Protein AF-W1YH23-F1 (afdb_monomer_lite)

pLDDT: mean 88.16, std 12.13, range [47.34, 97.62]

Radius of gyration: 13.19 Å; chains: 1; bounding box: 32×26×34 Å

Secondary structure (DSSP, 8-state):
--TTTT----------TTS-HHHHHHHHHHHTTPEEEEEETTT--HHHHHHHHHHHHHHHHHH---EEEEEETGGG--

InterPro domains:
  IPR003959 ATPase, AAA-type, core [PF00004] (11-77)
  IPR027417 P-loop containing nucleoside triphosphate hydrolase [G3DSA:3.40.50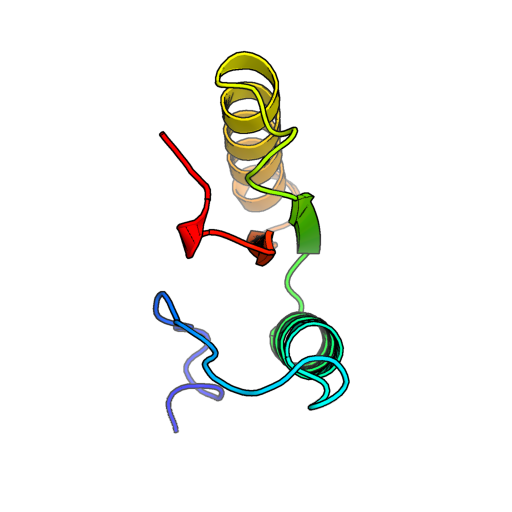.300] (1-78)
  IPR027417 P-loop containing nucleoside triphosphate hydrolase [SSF52540] (3-77)
  IPR051314 AAA ATPase RarA/MGS1/WRNIP1 [PTHR13779] (2-78)

Sequence (78 aa):
AMVEKDTIPSMLFYGPCGTGKTTLAGIIAKVSNSHFVNLNATNAGIGELRTIIEDARKRVRSLQQRTILFLDEIHRFN

Structure (mmCIF, N/CA/C/O backbone):
data_AF-W1YH23-F1
#
_entry.id   AF-W1YH23-F1
#
loop_
_atom_site.group_PDB
_atom_site.id
_atom_site.type_symbol
_atom_site.label_atom_id
_atom_site.label_alt_id
_atom_site.label_comp_id
_atom_site.label_asym_id
_atom_site.label_entity_id
_atom_site.label_seq_id
_atom_site.pdbx_PDB_ins_code
_atom_site.Cartn_x
_atom_site.Cartn_y
_atom_site.Cartn_z
_atom_site.occupancy
_atom_site.B_iso_or_equiv
_atom_site.auth_seq_id
_atom_site.auth_comp_id
_atom_site.auth_asym_id
_atom_site.auth_atom_id
_atom_site.pdbx_PDB_model_num
ATOM 1 N N . ALA A 1 1 ? -11.307 -18.858 1.598 1.00 47.34 1 ALA A N 1
ATOM 2 C CA . ALA A 1 1 ? -11.888 -17.860 2.520 1.00 47.34 1 ALA A CA 1
ATOM 3 C C . ALA A 1 1 ? -10.826 -17.170 3.409 1.00 47.34 1 ALA A C 1
ATOM 5 O O . ALA A 1 1 ? -10.959 -17.182 4.627 1.00 47.34 1 ALA A O 1
ATOM 6 N N . MET A 1 2 ? -9.757 -16.577 2.841 1.00 48.38 2 MET A N 1
ATOM 7 C CA . MET A 1 2 ? -8.816 -15.711 3.601 1.00 48.38 2 MET A CA 1
ATOM 8 C C . MET A 1 2 ? -9.199 -14.227 3.501 1.00 48.38 2 MET A C 1
ATOM 10 O O . MET A 1 2 ? -9.107 -13.506 4.486 1.00 48.38 2 MET A O 1
ATOM 14 N N . VAL A 1 3 ? -9.721 -13.802 2.344 1.00 51.94 3 VAL A N 1
ATOM 15 C CA . VAL A 1 3 ? -10.268 -12.448 2.136 1.00 51.94 3 VAL A CA 1
ATOM 16 C C . VAL A 1 3 ? -11.507 -12.210 3.011 1.00 51.94 3 VAL A C 1
ATOM 18 O O . VAL A 1 3 ? -11.642 -11.155 3.609 1.00 51.94 3 VAL A O 1
ATOM 21 N N . GLU A 1 4 ? -12.364 -13.222 3.173 1.00 51.91 4 GLU A N 1
ATOM 22 C CA . GLU A 1 4 ? -13.597 -13.143 3.981 1.00 51.91 4 GLU A CA 1
ATOM 23 C C . GLU A 1 4 ? -13.355 -13.150 5.497 1.00 51.91 4 GLU A C 1
ATOM 25 O O . GLU A 1 4 ? -14.225 -12.748 6.262 1.00 51.91 4 GLU A O 1
ATOM 30 N N . LYS A 1 5 ? -12.181 -13.610 5.949 1.00 54.72 5 LYS A N 1
ATOM 31 C CA . LYS A 1 5 ? -11.804 -13.632 7.374 1.00 54.72 5 LYS A CA 1
ATOM 32 C C . LYS A 1 5 ? -11.031 -12.386 7.800 1.00 54.72 5 LYS A C 1
ATOM 34 O O . LYS A 1 5 ? -10.415 -12.391 8.866 1.00 54.72 5 LYS A O 1
ATOM 39 N N . ASP A 1 6 ? -11.007 -11.365 6.943 1.00 59.47 6 ASP A N 1
ATOM 40 C CA . ASP A 1 6 ? -10.367 -10.068 7.167 1.00 59.47 6 ASP A CA 1
ATOM 41 C C . ASP A 1 6 ? -8.916 -10.183 7.671 1.00 59.47 6 ASP A C 1
ATOM 43 O O . ASP A 1 6 ? -8.396 -9.348 8.404 1.00 59.47 6 ASP A O 1
ATOM 47 N N . THR A 1 7 ? -8.239 -11.274 7.314 1.00 65.56 7 THR A N 1
ATOM 48 C CA . THR A 1 7 ? -6.859 -11.588 7.691 1.00 65.56 7 THR A CA 1
ATOM 49 C C . THR A 1 7 ? -6.058 -11.675 6.406 1.00 65.56 7 THR A C 1
ATOM 51 O O . THR A 1 7 ? -5.770 -12.751 5.889 1.00 65.56 7 THR A O 1
ATOM 54 N N . ILE A 1 8 ? -5.748 -10.502 5.850 1.00 77.06 8 ILE A N 1
ATOM 55 C CA . ILE A 1 8 ? -4.901 -10.388 4.664 1.00 77.06 8 ILE A CA 1
ATOM 56 C C . ILE A 1 8 ? -3.449 -10.623 5.098 1.00 77.06 8 ILE A C 1
ATOM 58 O O . ILE A 1 8 ? -2.921 -9.820 5.872 1.00 77.06 8 ILE A O 1
ATOM 62 N N . PRO A 1 9 ? -2.799 -11.708 4.645 1.00 85.12 9 PRO A N 1
ATOM 63 C CA . PRO A 1 9 ? -1.387 -11.927 4.914 1.00 85.12 9 PRO A CA 1
ATOM 64 C C . PRO A 1 9 ? -0.535 -10.960 4.083 1.00 85.12 9 PRO A C 1
ATOM 66 O O . PRO A 1 9 ? -0.997 -10.394 3.091 1.00 85.12 9 PRO A O 1
ATOM 69 N N . SER A 1 10 ? 0.741 -10.819 4.439 1.00 90.50 10 SER A N 1
ATOM 70 C CA . SER A 1 10 ? 1.713 -10.192 3.542 1.00 90.50 10 SER A CA 1
ATOM 71 C C . SER A 1 10 ? 1.775 -10.967 2.221 1.00 90.50 10 SER A C 1
ATOM 73 O O . SER A 1 10 ? 1.842 -12.196 2.221 1.00 90.50 10 SER A O 1
ATOM 75 N N . MET A 1 11 ? 1.748 -10.251 1.096 1.00 91.31 11 MET A N 1
ATOM 76 C CA . MET A 1 11 ? 1.723 -10.831 -0.249 1.00 91.31 11 MET A CA 1
ATOM 77 C C . MET A 1 11 ? 2.847 -10.255 -1.104 1.00 91.31 11 MET A C 1
ATOM 79 O O . MET A 1 11 ? 3.157 -9.069 -1.015 1.00 91.31 11 MET A O 1
ATOM 83 N N . LEU A 1 12 ? 3.405 -11.093 -1.977 1.00 91.69 12 LEU A N 1
ATOM 84 C CA . LEU A 1 12 ? 4.318 -10.683 -3.037 1.00 91.69 12 LEU A CA 1
ATOM 85 C C . LEU A 1 12 ? 3.626 -10.897 -4.382 1.00 91.69 12 LEU A C 1
ATOM 87 O O . LEU A 1 12 ? 3.279 -12.025 -4.731 1.00 91.69 12 LEU A O 1
ATOM 91 N N . PHE A 1 13 ? 3.443 -9.824 -5.148 1.00 91.94 13 PHE A N 1
ATOM 92 C CA . PHE A 1 13 ? 2.972 -9.933 -6.524 1.00 91.94 13 PHE A CA 1
ATOM 93 C C . PHE A 1 13 ? 4.160 -9.979 -7.477 1.00 91.94 13 PHE A C 1
ATOM 95 O O . PHE A 1 13 ? 4.977 -9.062 -7.514 1.00 91.94 13 PHE A O 1
ATOM 102 N N . TYR A 1 14 ? 4.226 -11.038 -8.279 1.00 90.62 14 TYR A N 1
ATOM 103 C CA . TYR A 1 14 ? 5.267 -11.238 -9.277 1.00 90.62 14 TYR A CA 1
ATOM 104 C C . TYR A 1 14 ? 4.664 -11.254 -10.681 1.00 90.62 14 TYR A C 1
ATOM 106 O O . TYR A 1 14 ? 3.623 -11.862 -10.921 1.00 90.62 14 TYR A O 1
ATOM 114 N N . GLY A 1 15 ? 5.317 -10.564 -11.610 1.00 90.56 15 GLY A N 1
ATOM 115 C CA . GLY A 1 15 ? 4.943 -10.550 -13.019 1.00 90.56 15 GLY A CA 1
ATOM 116 C C . GLY A 1 15 ? 5.488 -9.321 -13.753 1.00 90.56 15 GLY A C 1
ATOM 117 O O . GLY A 1 15 ? 5.890 -8.354 -13.095 1.00 90.56 15 GLY A O 1
ATOM 118 N N . PRO A 1 16 ? 5.476 -9.331 -15.098 1.00 89.62 16 PRO A N 1
ATOM 119 C CA . PRO A 1 16 ? 5.915 -8.213 -15.937 1.00 89.62 16 PRO A CA 1
ATOM 120 C C . PRO A 1 16 ? 5.267 -6.863 -15.587 1.00 89.62 16 PRO A C 1
ATOM 122 O O . PRO A 1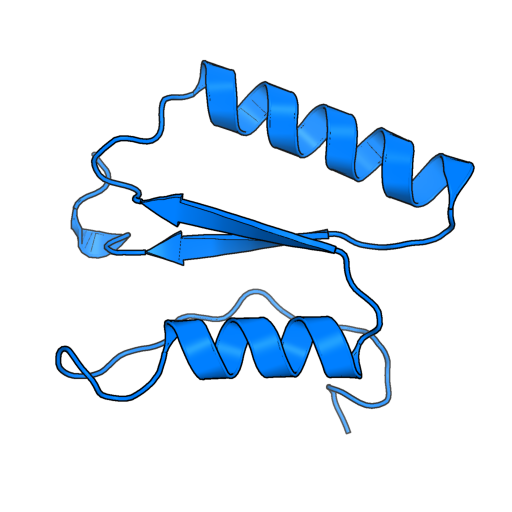 16 ? 4.242 -6.794 -14.901 1.00 89.62 16 PRO A O 1
ATOM 125 N N . CYS A 1 17 ? 5.847 -5.758 -16.061 1.00 85.56 17 CYS A N 1
ATOM 126 C CA . CYS A 1 17 ? 5.189 -4.452 -15.969 1.00 85.56 17 CYS A CA 1
ATOM 127 C C . CYS A 1 17 ? 3.820 -4.496 -16.679 1.00 85.56 17 CYS A C 1
ATOM 129 O O . CYS A 1 17 ? 3.661 -5.188 -17.681 1.00 85.56 17 CYS A O 1
ATOM 131 N N . GLY A 1 18 ? 2.817 -3.802 -16.136 1.00 88.06 18 GLY A N 1
ATOM 132 C CA . GLY A 1 18 ? 1.478 -3.748 -16.735 1.00 88.06 18 GLY A CA 1
ATOM 133 C C . GLY A 1 18 ? 0.548 -4.929 -16.426 1.00 88.06 18 GLY A C 1
ATOM 134 O O . GLY A 1 18 ? -0.609 -4.884 -16.823 1.00 88.06 18 GLY A O 1
ATOM 135 N N . THR A 1 19 ? 0.964 -5.941 -15.652 1.00 92.50 19 THR A N 1
ATOM 136 C CA . THR A 1 19 ? 0.079 -7.064 -15.256 1.00 92.50 19 THR A CA 1
ATOM 137 C C . THR A 1 19 ? -0.947 -6.729 -14.164 1.00 92.50 19 THR A C 1
ATOM 139 O O . THR A 1 19 ? -1.604 -7.621 -13.635 1.00 92.50 19 THR A O 1
ATOM 142 N N . GLY A 1 20 ? -1.085 -5.454 -13.787 1.00 92.88 20 GLY A N 1
ATOM 143 C CA . GLY A 1 20 ? -2.104 -5.014 -12.831 1.00 92.88 20 GLY A CA 1
ATOM 144 C C . GLY A 1 20 ? -1.807 -5.317 -11.358 1.00 92.88 20 GLY A C 1
ATOM 145 O O . GLY A 1 20 ? -2.731 -5.309 -10.554 1.00 92.88 20 GLY A O 1
ATOM 146 N N . LYS A 1 21 ? -0.545 -5.552 -10.967 1.00 94.56 21 LYS A N 1
ATOM 147 C CA . LYS A 1 21 ? -0.147 -5.834 -9.566 1.00 94.56 21 LYS A CA 1
ATOM 148 C C . LYS A 1 21 ? -0.650 -4.770 -8.580 1.00 94.56 21 LYS A C 1
ATOM 150 O O . LYS A 1 21 ? -1.312 -5.090 -7.597 1.00 94.56 21 LYS A O 1
ATOM 155 N N . THR A 1 22 ? -0.387 -3.502 -8.885 1.00 93.88 22 THR A N 1
ATOM 156 C CA . THR A 1 22 ? -0.814 -2.355 -8.072 1.00 93.88 22 THR A CA 1
ATOM 157 C C . THR A 1 22 ? -2.336 -2.218 -8.060 1.00 93.88 22 THR A C 1
ATOM 159 O O . THR A 1 22 ? -2.936 -1.957 -7.019 1.00 93.88 22 THR A O 1
ATOM 162 N N . THR A 1 23 ? -2.981 -2.465 -9.203 1.00 95.25 23 THR A N 1
ATOM 163 C CA . THR A 1 23 ? -4.443 -2.458 -9.326 1.00 95.25 23 THR A CA 1
ATOM 164 C C . THR A 1 23 ? -5.077 -3.529 -8.444 1.00 95.25 23 THR A C 1
ATOM 166 O O . THR A 1 23 ? -6.014 -3.238 -7.706 1.00 95.25 23 THR A O 1
ATOM 169 N N . LEU A 1 24 ? -4.540 -4.751 -8.465 1.00 94.38 24 LEU A N 1
ATOM 170 C CA . LEU A 1 24 ? -5.012 -5.853 -7.635 1.00 94.38 24 LEU A CA 1
ATOM 171 C C . LEU A 1 24 ? -4.842 -5.539 -6.143 1.00 94.38 24 LEU A C 1
ATOM 173 O O . LEU A 1 24 ? -5.768 -5.770 -5.369 1.00 94.38 24 LEU A O 1
ATOM 177 N N . ALA A 1 25 ? -3.711 -4.947 -5.747 1.00 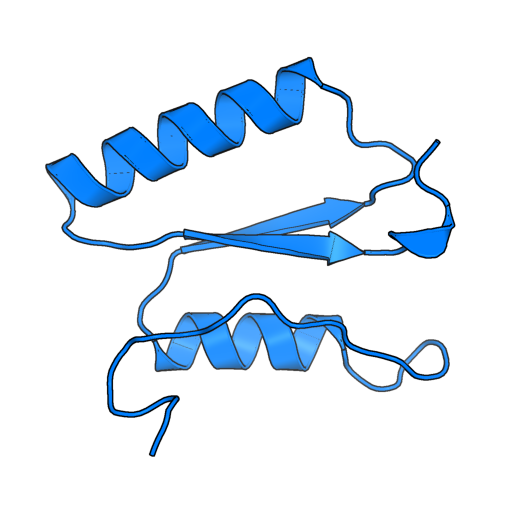93.88 25 ALA A N 1
ATOM 178 C CA . ALA A 1 25 ? -3.486 -4.488 -4.375 1.00 93.88 25 ALA A CA 1
ATOM 179 C C . ALA A 1 25 ? -4.563 -3.485 -3.917 1.00 93.88 25 ALA A C 1
ATOM 181 O O . ALA A 1 25 ? -5.128 -3.626 -2.831 1.00 93.88 25 ALA A O 1
ATOM 182 N N . GLY A 1 26 ? -4.890 -2.508 -4.770 1.00 95.12 26 GLY A N 1
ATOM 183 C CA . GLY A 1 26 ? -5.934 -1.519 -4.499 1.00 95.12 26 GLY A CA 1
ATOM 184 C C . GLY A 1 26 ? -7.337 -2.129 -4.423 1.00 95.12 26 GLY A C 1
ATOM 185 O O . GLY A 1 26 ? -8.129 -1.749 -3.559 1.00 95.12 26 GLY A O 1
ATOM 186 N N . ILE A 1 27 ? -7.642 -3.114 -5.275 1.00 94.88 27 ILE A N 1
ATOM 187 C CA . ILE A 1 27 ? -8.906 -3.863 -5.213 1.00 94.88 27 ILE A CA 1
ATOM 188 C C . ILE A 1 27 ? -9.010 -4.616 -3.885 1.00 94.88 27 ILE A C 1
ATOM 190 O O . ILE A 1 27 ? -10.042 -4.521 -3.225 1.00 94.88 27 ILE A O 1
ATOM 194 N N . ILE A 1 28 ? -7.948 -5.309 -3.464 1.00 92.50 28 ILE A N 1
ATOM 195 C CA . ILE A 1 28 ? -7.918 -6.028 -2.183 1.00 92.50 28 ILE A CA 1
ATOM 196 C C . ILE A 1 28 ? -8.183 -5.063 -1.025 1.00 92.50 28 ILE A C 1
ATOM 198 O O . ILE A 1 28 ? -9.058 -5.337 -0.211 1.00 92.50 28 ILE A O 1
ATOM 202 N N . ALA A 1 29 ? -7.507 -3.909 -0.998 1.00 94.00 29 ALA A N 1
ATOM 203 C CA . ALA A 1 29 ? -7.716 -2.897 0.036 1.00 94.00 29 ALA A CA 1
ATOM 204 C C . ALA A 1 29 ? -9.160 -2.383 0.078 1.00 94.00 29 ALA A C 1
ATOM 206 O O . ALA A 1 29 ? -9.732 -2.230 1.154 1.00 94.00 29 ALA A O 1
ATOM 207 N N . LYS A 1 30 ? -9.773 -2.158 -1.090 1.00 93.44 30 LYS A N 1
ATOM 208 C CA . LYS A 1 30 ? -11.175 -1.739 -1.181 1.00 93.44 30 LYS A CA 1
ATOM 209 C C . LYS A 1 30 ? -12.125 -2.816 -0.654 1.00 93.44 30 LYS A C 1
ATOM 211 O O . LYS A 1 30 ? -13.048 -2.492 0.087 1.00 93.44 30 LYS A O 1
ATOM 216 N N . VAL A 1 31 ? -11.903 -4.077 -1.027 1.00 92.56 31 VAL A N 1
ATOM 217 C CA . VAL A 1 31 ? -12.741 -5.212 -0.603 1.00 92.56 31 VAL A CA 1
ATOM 218 C C . VAL A 1 31 ? -12.625 -5.460 0.904 1.00 92.56 31 VAL A C 1
ATOM 220 O O . VAL A 1 31 ? -13.629 -5.771 1.535 1.00 92.56 31 VAL A O 1
ATOM 223 N N . SER A 1 32 ? -11.447 -5.257 1.499 1.00 89.75 32 SER A N 1
ATOM 224 C CA . SER A 1 32 ? -11.214 -5.398 2.945 1.00 89.75 32 SER A CA 1
ATOM 225 C C . SER A 1 32 ? -11.394 -4.107 3.747 1.00 89.75 32 SER A C 1
ATOM 227 O O . SER A 1 32 ? -10.874 -3.992 4.859 1.00 89.75 32 SER A O 1
ATOM 229 N N . ASN A 1 33 ? -12.036 -3.085 3.167 1.00 91.69 33 ASN A N 1
ATOM 230 C CA . ASN A 1 33 ? -12.241 -1.768 3.784 1.00 91.69 33 ASN A CA 1
ATOM 231 C C . ASN A 1 33 ? -10.970 -1.171 4.435 1.00 91.69 33 ASN A C 1
ATOM 233 O O . ASN A 1 33 ? -11.014 -0.498 5.467 1.00 91.69 33 ASN A O 1
ATOM 237 N N . SER A 1 34 ? -9.809 -1.448 3.853 1.00 93.50 34 SER A N 1
ATOM 238 C CA . SER A 1 34 ? -8.510 -1.047 4.374 1.00 93.50 34 SER A CA 1
ATOM 239 C C . SER A 1 34 ? -8.030 0.228 3.689 1.00 93.50 34 SER A C 1
ATOM 241 O O . SER A 1 34 ? -8.230 0.438 2.493 1.00 93.50 34 SER A O 1
ATOM 243 N N . HIS A 1 35 ? -7.355 1.088 4.443 1.00 96.06 35 HIS A N 1
ATOM 244 C CA . HIS A 1 35 ? -6.670 2.238 3.878 1.00 96.06 35 HIS A CA 1
ATOM 245 C C . HIS A 1 35 ? -5.474 1.772 3.049 1.00 96.06 35 HIS A C 1
ATOM 247 O O . HIS A 1 35 ? -4.646 1.002 3.529 1.00 96.06 35 HIS A O 1
ATOM 253 N N . PHE A 1 36 ? -5.383 2.229 1.807 1.00 96.62 36 PHE A N 1
ATOM 254 C CA . PHE A 1 36 ? -4.312 1.847 0.899 1.00 96.62 36 PHE A CA 1
ATOM 255 C C . PHE A 1 36 ? -3.241 2.934 0.849 1.00 96.62 36 PHE A C 1
ATOM 257 O O . PHE A 1 36 ? -3.550 4.092 0.570 1.00 96.62 36 PHE A O 1
ATOM 264 N N . VAL A 1 37 ? -1.991 2.549 1.092 1.00 96.50 37 VAL A N 1
ATOM 265 C CA . VAL A 1 37 ? -0.813 3.405 0.933 1.00 96.50 37 VAL A CA 1
ATOM 266 C C . VAL A 1 37 ? 0.105 2.740 -0.078 1.00 96.50 37 VAL A C 1
ATOM 268 O O . VAL A 1 37 ? 0.418 1.562 0.067 1.00 96.50 37 VAL A O 1
ATOM 271 N N . ASN A 1 38 ? 0.530 3.483 -1.095 1.00 94.38 38 ASN A N 1
ATOM 272 C CA . ASN A 1 38 ? 1.459 3.002 -2.112 1.00 94.38 38 ASN A CA 1
ATOM 273 C C . ASN A 1 38 ? 2.773 3.777 -2.005 1.00 94.38 38 ASN A C 1
ATOM 275 O O . ASN A 1 38 ? 2.753 5.006 -2.024 1.00 94.38 38 ASN A O 1
ATOM 279 N N . LEU A 1 39 ? 3.888 3.057 -1.918 1.00 93.44 39 LEU A N 1
ATOM 280 C CA . LEU A 1 39 ? 5.235 3.607 -1.975 1.00 93.44 39 LEU A CA 1
ATOM 281 C C . LEU A 1 39 ? 6.063 2.867 -3.021 1.00 93.44 39 LEU A C 1
ATOM 283 O O . LEU A 1 39 ? 5.976 1.648 -3.151 1.00 93.44 39 LEU A O 1
ATOM 287 N N . ASN A 1 40 ? 6.929 3.599 -3.716 1.00 90.06 40 ASN A N 1
ATOM 288 C CA . ASN A 1 40 ? 7.984 2.980 -4.506 1.00 90.06 40 ASN A CA 1
ATOM 289 C C . ASN A 1 40 ? 9.198 2.721 -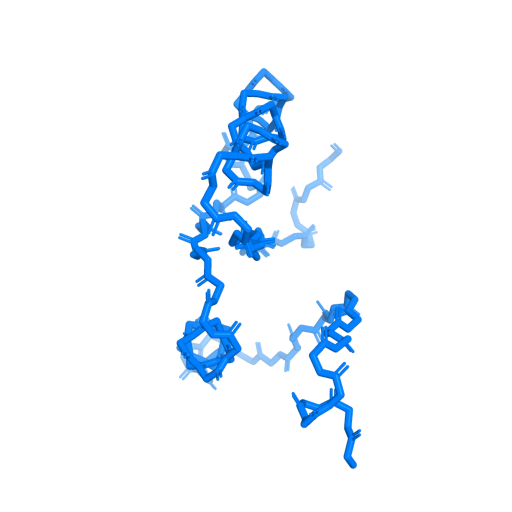3.604 1.00 90.06 40 ASN A C 1
ATOM 291 O O . ASN A 1 40 ? 9.757 3.659 -3.033 1.00 90.06 40 ASN A O 1
ATOM 295 N N . ALA A 1 41 ? 9.619 1.461 -3.503 1.00 87.56 41 ALA A N 1
ATOM 296 C CA . ALA A 1 41 ? 10.729 1.041 -2.661 1.00 87.56 41 ALA A CA 1
ATOM 297 C C . ALA A 1 41 ? 12.072 1.700 -3.030 1.00 87.56 41 ALA A C 1
ATOM 299 O O . ALA A 1 41 ? 12.909 1.867 -2.150 1.00 87.56 41 ALA A O 1
ATOM 300 N N . THR A 1 42 ? 12.287 2.128 -4.280 1.00 86.56 42 THR A N 1
ATOM 301 C CA . THR A 1 42 ? 13.533 2.820 -4.671 1.00 86.56 42 THR A CA 1
ATOM 302 C C . THR A 1 42 ? 13.667 4.206 -4.051 1.00 86.56 42 THR A C 1
ATOM 304 O O . THR A 1 42 ? 14.779 4.692 -3.863 1.00 86.56 42 THR A O 1
ATOM 307 N N . ASN A 1 43 ? 12.535 4.854 -3.770 1.00 84.06 43 ASN A N 1
ATOM 308 C CA . ASN A 1 43 ? 12.480 6.237 -3.297 1.00 84.06 43 ASN A CA 1
ATOM 309 C C . ASN A 1 43 ? 12.064 6.326 -1.822 1.00 84.06 43 ASN A C 1
ATOM 311 O O . ASN A 1 43 ? 12.195 7.387 -1.216 1.00 84.06 43 ASN A O 1
ATOM 315 N N . ALA A 1 44 ? 11.552 5.232 -1.253 1.00 84.19 44 ALA A N 1
ATOM 316 C CA . ALA A 1 44 ? 11.045 5.189 0.108 1.00 84.19 44 ALA A CA 1
ATOM 317 C C . ALA A 1 44 ? 12.187 5.247 1.132 1.00 84.19 44 ALA A C 1
ATOM 319 O O . ALA A 1 44 ? 13.017 4.343 1.232 1.00 84.19 44 ALA A O 1
ATOM 320 N N . GLY A 1 45 ? 12.194 6.302 1.946 1.00 87.50 45 GLY A N 1
ATOM 321 C CA . GLY A 1 45 ? 13.107 6.431 3.078 1.00 87.50 45 GLY A CA 1
ATOM 322 C C . GLY A 1 45 ? 12.568 5.773 4.353 1.00 87.50 45 GLY A C 1
ATOM 323 O O . GLY A 1 45 ? 11.360 5.692 4.578 1.00 87.50 45 GLY A O 1
ATOM 324 N N . ILE A 1 46 ? 13.468 5.393 5.270 1.00 89.62 46 ILE A N 1
ATOM 325 C CA . ILE A 1 46 ? 13.098 4.840 6.592 1.00 89.62 46 ILE A CA 1
ATOM 326 C C . ILE A 1 46 ? 12.205 5.812 7.384 1.00 89.62 46 ILE A C 1
ATOM 328 O O . ILE A 1 46 ? 11.313 5.379 8.113 1.00 89.62 46 ILE A O 1
ATOM 332 N N . GLY A 1 47 ? 12.432 7.123 7.251 1.00 92.38 47 GLY A N 1
ATOM 333 C CA . GLY A 1 47 ? 11.624 8.149 7.918 1.00 92.38 47 GLY A CA 1
ATOM 334 C C . GLY A 1 47 ? 10.165 8.150 7.456 1.00 92.38 47 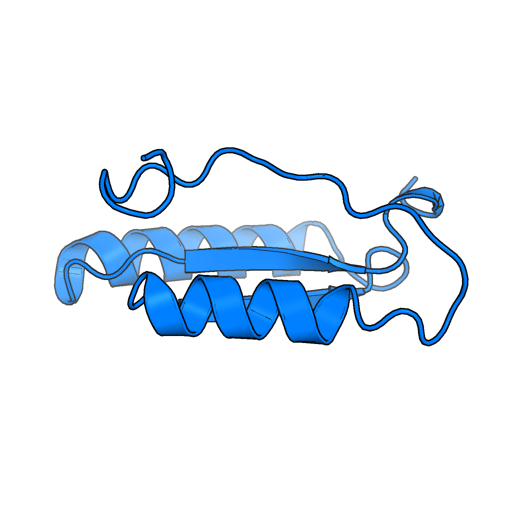GLY A C 1
ATOM 335 O O . GLY A 1 47 ? 9.265 8.121 8.289 1.00 92.38 47 GLY A O 1
ATOM 336 N N . GLU A 1 48 ? 9.933 8.101 6.144 1.00 91.75 48 GLU A N 1
ATOM 337 C CA . GLU A 1 48 ? 8.589 8.041 5.557 1.00 91.75 48 GLU A CA 1
ATOM 338 C C . GLU A 1 48 ? 7.852 6.763 5.980 1.00 91.75 48 GLU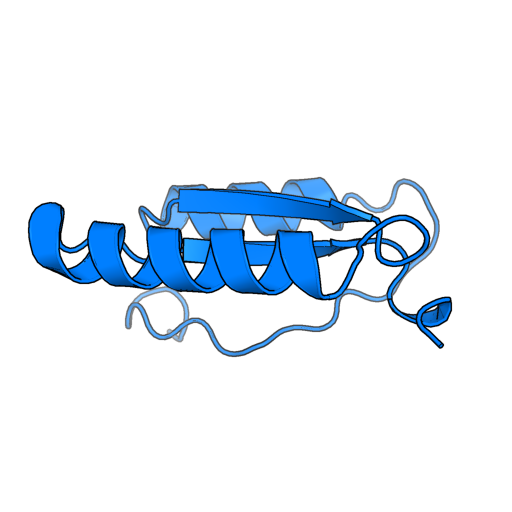 A C 1
ATOM 340 O O . GLU A 1 48 ? 6.700 6.817 6.417 1.00 91.75 48 GLU A O 1
ATOM 345 N N . LEU A 1 49 ? 8.550 5.621 5.955 1.00 91.94 49 LEU A N 1
ATOM 346 C CA . LEU A 1 49 ? 7.996 4.347 6.406 1.00 91.94 49 LEU A CA 1
ATOM 347 C C . LEU A 1 49 ? 7.554 4.401 7.877 1.00 91.94 49 LEU A C 1
ATOM 349 O O . LEU A 1 49 ? 6.480 3.903 8.219 1.00 91.94 49 LEU A O 1
ATOM 353 N N . ARG A 1 50 ? 8.352 5.029 8.753 1.00 94.62 50 ARG A N 1
ATOM 354 C CA . ARG A 1 50 ? 7.997 5.214 10.171 1.00 94.62 50 ARG A CA 1
ATOM 355 C C . ARG A 1 50 ? 6.726 6.042 10.327 1.00 94.62 50 ARG A C 1
ATOM 357 O O . ARG A 1 50 ? 5.831 5.606 11.048 1.00 94.62 50 ARG A O 1
ATOM 364 N N . THR A 1 51 ? 6.616 7.162 9.616 1.00 96.06 51 THR A N 1
ATOM 365 C CA . THR A 1 51 ? 5.418 8.015 9.646 1.00 96.06 51 THR A CA 1
ATOM 366 C C . THR A 1 51 ? 4.172 7.239 9.219 1.00 96.06 51 THR A C 1
ATOM 368 O O . THR A 1 51 ? 3.160 7.250 9.920 1.00 96.06 51 THR A O 1
ATOM 371 N N . ILE A 1 52 ? 4.257 6.470 8.128 1.00 96.00 52 ILE A N 1
ATOM 372 C CA . ILE A 1 52 ? 3.135 5.650 7.641 1.00 96.00 52 ILE A CA 1
ATOM 373 C C . ILE A 1 52 ? 2.723 4.596 8.672 1.00 96.00 52 ILE A C 1
ATOM 375 O O . ILE A 1 52 ? 1.530 4.380 8.893 1.00 96.00 52 ILE A O 1
ATOM 379 N N . ILE A 1 53 ? 3.686 3.945 9.330 1.00 95.56 53 ILE A N 1
ATOM 380 C CA . ILE A 1 53 ? 3.403 2.962 10.386 1.00 95.56 53 ILE A CA 1
ATOM 381 C C . ILE A 1 53 ? 2.703 3.630 11.576 1.00 95.56 53 ILE A C 1
ATOM 383 O O . ILE A 1 53 ? 1.751 3.071 12.130 1.00 95.56 53 ILE A O 1
ATOM 387 N N . GLU A 1 54 ? 3.146 4.816 11.987 1.00 97.62 54 GLU A N 1
ATOM 388 C CA . GLU A 1 54 ? 2.513 5.565 13.074 1.00 97.62 54 GLU A CA 1
ATOM 389 C C . GLU A 1 54 ? 1.077 5.969 12.735 1.00 97.62 54 GLU A C 1
ATOM 391 O O . GLU A 1 54 ? 0.174 5.789 13.560 1.00 97.62 54 GLU A O 1
ATOM 396 N N . ASP A 1 55 ? 0.839 6.442 11.516 1.00 97.38 55 ASP A N 1
ATOM 397 C CA . ASP A 1 55 ? -0.492 6.827 11.058 1.00 97.38 55 ASP A CA 1
ATOM 398 C C . ASP A 1 55 ? -1.413 5.619 10.876 1.00 97.38 55 ASP A C 1
ATOM 400 O O . ASP A 1 55 ? -2.582 5.673 11.266 1.00 97.38 55 ASP A O 1
ATOM 404 N N . ALA A 1 56 ? -0.888 4.485 10.408 1.00 96.75 56 ALA A N 1
ATOM 405 C CA . ALA A 1 56 ? -1.617 3.221 10.382 1.00 96.75 56 ALA A CA 1
ATOM 406 C C . ALA A 1 56 ? -2.046 2.788 11.793 1.00 96.75 56 ALA A C 1
ATOM 408 O O . ALA A 1 56 ? -3.202 2.420 12.012 1.00 96.75 56 ALA A O 1
ATOM 409 N N . ARG A 1 57 ? -1.151 2.899 12.785 1.00 96.44 57 ARG A N 1
ATOM 410 C CA . ARG A 1 57 ? -1.474 2.602 14.191 1.00 96.44 57 ARG A CA 1
ATOM 411 C C . ARG A 1 57 ? -2.556 3.533 14.741 1.00 96.44 57 ARG A C 1
ATOM 413 O O . ARG A 1 57 ? -3.432 3.069 15.471 1.00 96.44 57 ARG A O 1
ATOM 420 N N . LYS A 1 58 ? -2.514 4.832 14.417 1.00 97.44 58 LYS A N 1
ATOM 421 C CA . LYS A 1 58 ? -3.569 5.787 14.806 1.00 97.44 58 LYS A CA 1
ATOM 422 C C . LYS A 1 58 ? -4.903 5.415 14.165 1.00 97.44 58 LYS A C 1
ATOM 424 O O . LYS A 1 58 ? -5.896 5.342 14.879 1.00 97.44 58 LYS A O 1
ATOM 429 N N . ARG A 1 59 ? -4.905 5.115 12.863 1.00 96.25 59 ARG A N 1
ATOM 430 C CA . ARG A 1 59 ? -6.099 4.760 12.083 1.00 96.25 59 ARG A CA 1
ATOM 431 C C . ARG A 1 59 ? -6.808 3.520 12.623 1.00 96.25 59 ARG A C 1
ATOM 433 O O . ARG A 1 59 ? -8.027 3.538 12.767 1.00 96.25 59 ARG A O 1
ATOM 440 N N . VAL A 1 60 ? -6.055 2.486 12.999 1.00 94.56 60 VAL A N 1
ATOM 441 C CA . VAL A 1 60 ? -6.630 1.295 13.643 1.00 94.56 60 VAL A CA 1
ATOM 442 C C . VAL A 1 60 ? -7.291 1.666 14.971 1.00 94.56 60 VAL A C 1
ATOM 444 O O . VAL A 1 60 ? -8.398 1.216 15.241 1.00 94.56 60 VAL A O 1
ATOM 447 N N . ARG A 1 61 ? -6.664 2.520 15.790 1.00 96.00 61 ARG A N 1
ATOM 448 C CA . ARG A 1 61 ? -7.237 2.924 17.084 1.00 96.00 61 ARG A CA 1
ATOM 449 C C . ARG A 1 61 ? -8.486 3.795 16.944 1.00 96.00 61 ARG A C 1
ATOM 451 O O . ARG A 1 61 ? -9.448 3.559 17.665 1.00 96.00 61 ARG A O 1
ATOM 458 N N . SER A 1 62 ? -8.470 4.792 16.059 1.00 96.38 62 SER A N 1
ATOM 459 C CA . SER A 1 62 ? -9.546 5.788 15.961 1.00 96.38 62 SER A CA 1
ATOM 460 C C . SER A 1 62 ? -10.697 5.370 15.051 1.00 96.38 62 SER A C 1
ATOM 462 O O . SER A 1 62 ? -11.842 5.691 15.347 1.00 96.38 62 SER A O 1
ATOM 464 N N . LEU A 1 63 ? -10.406 4.670 13.953 1.00 94.56 63 LEU A N 1
ATOM 465 C CA . LEU A 1 63 ? -11.389 4.333 12.919 1.00 94.56 63 LEU A CA 1
ATOM 466 C C . LEU A 1 63 ? -11.669 2.830 12.828 1.00 94.56 63 LEU A C 1
ATOM 468 O O . LEU A 1 63 ? -12.461 2.427 11.983 1.00 94.56 63 LEU A O 1
ATOM 472 N N . GLN A 1 64 ? -10.992 1.997 13.633 1.00 93.50 64 GLN A N 1
ATOM 473 C CA . GLN A 1 64 ? -11.016 0.531 13.496 1.00 93.50 64 GLN A CA 1
ATOM 474 C C . GLN A 1 64 ? -10.688 0.071 12.063 1.00 93.50 64 GLN A C 1
ATOM 476 O O . GLN A 1 64 ? -11.092 -1.001 11.622 1.00 93.50 64 GLN A O 1
ATOM 481 N N . GLN A 1 65 ? -9.923 0.887 11.330 1.00 93.62 65 GLN A N 1
ATOM 482 C CA . GLN A 1 65 ? -9.583 0.657 9.934 1.00 93.62 65 GLN A CA 1
ATOM 483 C C . GLN A 1 65 ? -8.107 0.286 9.810 1.00 93.62 65 GLN A C 1
ATOM 485 O O . GLN A 1 65 ? -7.223 1.003 10.284 1.00 93.62 65 GLN A O 1
ATOM 490 N N . ARG A 1 66 ? -7.836 -0.837 9.145 1.00 93.00 66 ARG A N 1
ATOM 491 C CA . ARG A 1 66 ? -6.474 -1.311 8.872 1.00 93.00 66 ARG A CA 1
ATOM 492 C C . ARG A 1 66 ? -5.851 -0.565 7.698 1.00 93.00 66 ARG A C 1
ATOM 494 O O . ARG A 1 66 ? -6.559 0.041 6.898 1.00 93.00 66 ARG A O 1
ATOM 501 N N . THR A 1 67 ? -4.530 -0.651 7.582 1.00 95.50 67 THR A N 1
ATOM 502 C CA . THR A 1 67 ? -3.773 -0.085 6.461 1.00 95.50 67 THR A CA 1
ATOM 503 C C . THR A 1 67 ? -3.048 -1.196 5.712 1.00 95.50 67 THR A C 1
ATOM 505 O O . THR A 1 67 ? -2.368 -2.011 6.333 1.00 95.50 67 THR A O 1
ATOM 508 N N . ILE A 1 68 ? -3.164 -1.202 4.386 1.00 95.31 68 ILE A N 1
ATOM 509 C CA . ILE A 1 68 ? -2.330 -1.990 3.479 1.00 95.31 68 ILE A CA 1
ATOM 510 C C . ILE A 1 68 ? -1.264 -1.054 2.917 1.00 95.31 68 ILE A C 1
ATOM 512 O O . ILE A 1 68 ? -1.584 -0.110 2.194 1.00 95.31 68 ILE A O 1
ATOM 516 N N . LEU A 1 69 ? -0.006 -1.329 3.259 1.00 95.31 69 LEU A N 1
ATOM 517 C CA . LEU A 1 69 ? 1.152 -0.697 2.641 1.00 95.31 69 LEU A CA 1
ATOM 518 C C . LEU A 1 69 ? 1.606 -1.552 1.456 1.00 95.31 69 LEU A C 1
ATOM 520 O O . LEU A 1 69 ? 2.040 -2.689 1.635 1.00 95.31 69 LEU A O 1
ATOM 524 N N . PHE A 1 70 ? 1.504 -0.997 0.258 1.00 95.25 70 PHE A N 1
ATOM 525 C CA . PHE A 1 70 ? 2.008 -1.589 -0.968 1.00 95.25 70 PHE A CA 1
ATOM 526 C C . PHE A 1 70 ? 3.363 -0.976 -1.317 1.00 95.25 70 PHE A C 1
ATOM 528 O O . PHE A 1 70 ? 3.478 0.244 -1.421 1.00 95.25 70 PHE A O 1
ATOM 535 N N . LEU A 1 71 ? 4.371 -1.832 -1.483 1.00 93.12 71 LEU A N 1
ATOM 536 C CA . LEU A 1 71 ? 5.715 -1.445 -1.899 1.00 93.12 71 LEU A CA 1
ATOM 537 C C . LEU A 1 71 ? 5.941 -1.914 -3.337 1.00 93.12 71 LEU A C 1
ATOM 539 O O . LEU A 1 71 ? 6.075 -3.116 -3.581 1.00 93.12 71 LEU A O 1
ATOM 543 N N . ASP A 1 72 ? 5.970 -0.978 -4.283 1.00 91.25 72 ASP A N 1
ATOM 544 C CA . ASP A 1 72 ? 6.339 -1.273 -5.667 1.00 91.25 72 ASP A CA 1
ATOM 545 C C . ASP A 1 72 ? 7.865 -1.360 -5.815 1.00 91.25 72 ASP A C 1
ATOM 547 O O . ASP A 1 72 ? 8.610 -0.778 -5.029 1.00 91.25 72 ASP A O 1
ATOM 551 N N . GLU A 1 73 ? 8.331 -2.112 -6.810 1.00 87.56 73 GLU A N 1
ATOM 552 C CA . GLU A 1 73 ? 9.759 -2.325 -7.094 1.00 87.56 73 GLU A CA 1
ATOM 553 C C . GLU A 1 73 ? 10.602 -2.808 -5.893 1.00 87.56 73 GLU A C 1
ATOM 555 O O . GLU A 1 73 ? 11.800 -2.556 -5.835 1.00 87.56 73 GLU A O 1
ATOM 560 N N . ILE A 1 74 ? 10.016 -3.571 -4.958 1.00 86.81 74 ILE A N 1
ATOM 561 C CA . ILE A 1 74 ? 10.698 -4.047 -3.733 1.00 86.81 74 ILE A CA 1
ATOM 562 C C . ILE A 1 74 ? 12.011 -4.806 -3.988 1.00 86.81 74 ILE A C 1
ATOM 564 O O . ILE A 1 74 ? 12.898 -4.827 -3.145 1.00 86.81 74 ILE A O 1
ATOM 568 N N . HIS A 1 75 ? 12.169 -5.389 -5.178 1.00 82.75 75 HIS A N 1
ATOM 569 C CA . HIS A 1 75 ? 13.408 -6.035 -5.618 1.00 82.75 75 HIS A CA 1
ATOM 570 C C . HIS A 1 75 ? 14.597 -5.067 -5.772 1.00 82.75 75 HIS A C 1
ATOM 572 O O . HIS A 1 75 ? 15.719 -5.524 -5.960 1.00 82.75 75 HIS A O 1
ATOM 578 N N . ARG A 1 76 ? 14.359 -3.751 -5.735 1.00 81.69 76 ARG A N 1
ATOM 579 C CA . ARG A 1 76 ? 15.372 -2.687 -5.789 1.00 81.69 76 ARG A CA 1
ATOM 580 C C . ARG A 1 76 ? 15.653 -2.049 -4.424 1.00 81.69 76 ARG A C 1
ATOM 582 O O . ARG A 1 76 ? 16.398 -1.076 -4.360 1.00 81.69 76 ARG A O 1
ATOM 589 N N . PHE A 1 77 ? 15.025 -2.544 -3.359 1.00 74.50 77 PHE A N 1
ATOM 590 C CA . PHE A 1 77 ? 15.256 -2.065 -2.000 1.00 74.50 77 PHE A CA 1
ATOM 591 C C . PHE A 1 77 ? 16.621 -2.565 -1.501 1.00 74.50 77 PHE A C 1
ATOM 593 O O . PHE A 1 77 ? 16.885 -3.765 -1.582 1.00 74.50 77 PHE A O 1
ATOM 600 N N . ASN A 1 78 ? 17.470 -1.648 -1.020 1.00 62.97 78 ASN A N 1
ATOM 601 C CA . ASN A 1 78 ? 18.803 -1.935 -0.467 1.00 62.97 78 ASN A CA 1
ATOM 602 C C . ASN A 1 78 ? 18.777 -1.999 1.061 1.00 62.97 78 ASN A C 1
ATOM 604 O O . ASN A 1 78 ? 18.103 -1.137 1.669 1.00 62.97 78 ASN A O 1
#

Organism: NCBI:txid408170

Foldseek 3Di:
DCLVVLNDDDDDDDDDPPPCPVVVLVVSCVSSVAAEAEDELLPDDPVNVVVVVVVQVVCCVPVVHHYDYHYPPNVNHD